Protein AF-A0A9D1TYM9-F1 (afdb_monomer_lite)

Organism: NCBI:txid2838745

Sequence (145 aa):
KIEYLEQGLKKFVDTYEERGITSVAFPMLGTHNGGLDKDIVRTLMVSYLSQCNIPVEIYDYDPMASDDMFETFREKWLSIPYDELKKVTHIRQKRQIETINNALRNDNLKSMISLISYPGIGIKTMECCFKIVMRYQKQTALFVT

InterPro domains:
  IPR002589 Macro domain [PF01661] (2-44)
  IPR043472 Macro domain-like [G3DSA:3.40.220.10] (1-61)
  IPR043472 Macro domain-like [SSF52949] (2-61)

Structure (mmCIF, N/CA/C/O backbone):
data_AF-A0A9D1TYM9-F1
#
_entry.id   AF-A0A9D1TYM9-F1
#
loop_
_atom_site.group_PDB
_atom_site.id
_atom_site.type_symbol
_atom_site.label_atom_id
_atom_site.label_alt_id
_atom_site.label_comp_id
_atom_site.label_asym_id
_atom_site.label_entity_id
_atom_site.label_seq_id
_atom_site.pdbx_PDB_ins_code
_atom_site.Cartn_x
_atom_site.Cartn_y
_atom_site.Cartn_z
_atom_site.occupancy
_atom_site.B_iso_or_equiv
_atom_site.auth_seq_id
_atom_site.auth_comp_id
_atom_site.auth_asym_id
_atom_site.auth_atom_id
_atom_site.pdbx_PDB_model_num
ATOM 1 N N . LYS A 1 1 ? 7.382 6.452 16.340 1.00 83.88 1 LYS A N 1
ATOM 2 C CA . LYS A 1 1 ? 7.590 6.028 17.742 1.00 83.88 1 LYS A CA 1
ATOM 3 C C . LYS A 1 1 ? 6.311 5.369 18.244 1.00 83.88 1 LYS A C 1
ATOM 5 O O . LYS A 1 1 ? 5.255 5.714 17.715 1.00 83.88 1 LYS A O 1
ATOM 10 N N . ILE A 1 2 ? 6.405 4.430 19.185 1.00 88.50 2 ILE A N 1
ATOM 11 C CA . ILE A 1 2 ? 5.257 3.637 19.654 1.00 88.50 2 ILE A CA 1
ATOM 12 C C . ILE A 1 2 ? 4.181 4.515 20.318 1.00 88.50 2 ILE A C 1
ATOM 14 O O . ILE A 1 2 ? 2.994 4.284 20.131 1.00 88.50 2 ILE A O 1
ATOM 18 N N . GLU A 1 3 ? 4.582 5.614 20.957 1.00 91.38 3 GLU A N 1
ATOM 19 C CA . GLU A 1 3 ? 3.687 6.538 21.659 1.00 91.38 3 GLU A CA 1
ATOM 20 C C . GLU A 1 3 ? 2.725 7.258 20.701 1.00 91.38 3 GLU A C 1
ATOM 22 O O . GLU A 1 3 ? 1.608 7.602 21.077 1.00 91.38 3 GLU A O 1
ATOM 27 N N . TYR A 1 4 ? 3.131 7.486 19.446 1.00 91.62 4 TYR A N 1
ATOM 28 C CA . TYR A 1 4 ? 2.240 8.071 18.437 1.00 91.62 4 TYR A CA 1
ATOM 29 C C . TYR A 1 4 ? 1.187 7.078 17.955 1.00 91.62 4 TYR A C 1
ATOM 31 O O . TYR A 1 4 ? 0.063 7.481 17.660 1.00 91.62 4 TYR A O 1
ATOM 39 N N . LEU A 1 5 ? 1.543 5.793 17.888 1.00 92.19 5 LEU A N 1
ATOM 40 C CA . LEU A 1 5 ? 0.582 4.740 17.584 1.00 92.19 5 LEU A CA 1
ATOM 41 C C . LEU A 1 5 ? -0.458 4.653 18.704 1.00 92.19 5 LEU A C 1
ATOM 43 O O . LEU A 1 5 ? -1.652 4.704 18.426 1.00 92.19 5 LEU A O 1
ATOM 47 N N . GLU A 1 6 ? -0.006 4.608 19.956 1.00 95.06 6 GLU A N 1
ATOM 48 C CA . GLU A 1 6 ? -0.878 4.562 21.133 1.00 95.06 6 GLU A CA 1
ATOM 49 C C . GLU A 1 6 ? -1.836 5.761 21.192 1.00 95.06 6 GLU A C 1
ATOM 51 O O . GLU A 1 6 ? -3.045 5.586 21.332 1.00 95.06 6 GLU A O 1
ATOM 56 N N . GLN A 1 7 ? -1.330 6.983 20.995 1.00 96.00 7 GLN A N 1
ATOM 57 C CA . GLN A 1 7 ? -2.165 8.190 20.966 1.00 96.00 7 GLN A CA 1
ATOM 58 C C . GLN A 1 7 ? -3.198 8.166 19.832 1.00 96.00 7 GLN A C 1
ATOM 60 O O . GLN A 1 7 ? -4.341 8.579 20.032 1.00 96.00 7 GLN A O 1
ATOM 65 N N . GLY A 1 8 ? -2.817 7.675 18.648 1.00 95.56 8 GLY A N 1
ATOM 66 C CA . GLY A 1 8 ? -3.726 7.534 17.511 1.00 95.56 8 GLY A CA 1
ATOM 67 C C . GLY A 1 8 ? -4.838 6.518 17.775 1.00 95.56 8 GLY A C 1
ATOM 68 O O . GLY A 1 8 ? -6.009 6.822 17.548 1.00 95.56 8 GLY A O 1
ATOM 69 N N . LEU A 1 9 ? -4.482 5.347 18.312 1.00 97.06 9 LEU A N 1
ATOM 70 C CA . LEU A 1 9 ? -5.431 4.299 18.699 1.00 97.06 9 LEU A CA 1
ATOM 71 C C . LEU A 1 9 ? -6.383 4.790 19.787 1.00 97.06 9 LEU A C 1
ATOM 73 O O . LEU A 1 9 ? -7.597 4.663 19.640 1.00 97.06 9 LEU A O 1
ATOM 77 N N . LYS A 1 10 ? -5.852 5.435 20.832 1.00 97.88 10 LYS A N 1
ATOM 78 C CA . LYS A 1 10 ? -6.671 6.042 21.879 1.00 97.88 10 LYS A CA 1
ATOM 79 C C . LYS A 1 10 ? -7.657 7.052 21.298 1.00 97.88 10 LYS A C 1
ATOM 81 O O . LYS A 1 10 ? -8.844 6.988 21.594 1.00 97.88 10 LYS A O 1
ATOM 86 N N . LYS A 1 11 ? -7.193 7.959 20.433 1.00 97.94 11 LYS A N 1
ATOM 87 C CA . LYS A 1 11 ? -8.070 8.967 19.828 1.00 97.94 11 LYS A CA 1
ATOM 88 C C . LYS A 1 11 ? -9.164 8.338 18.964 1.00 97.94 11 LYS A C 1
ATOM 90 O O . LYS A 1 11 ? -10.276 8.865 18.928 1.00 97.94 11 LYS A O 1
ATOM 95 N N . PHE A 1 12 ? -8.854 7.247 18.266 1.00 97.75 12 PHE A N 1
ATOM 96 C CA . PHE A 1 12 ? -9.841 6.496 17.499 1.00 97.75 12 PHE A CA 1
ATOM 97 C C . PHE A 1 12 ? -10.919 5.905 18.414 1.00 97.75 12 PHE A C 1
ATOM 99 O O . PHE A 1 12 ? -12.092 6.215 18.216 1.00 97.75 12 PHE A O 1
ATOM 106 N N . VAL A 1 13 ? -10.529 5.152 19.450 1.00 97.81 13 VAL A N 1
ATOM 107 C CA . VAL A 1 13 ? -11.460 4.573 20.440 1.00 97.81 13 VAL A CA 1
ATOM 108 C C . VAL A 1 13 ? -12.325 5.659 21.088 1.00 97.81 13 VAL A C 1
ATOM 110 O O . VAL A 1 13 ? -13.532 5.490 21.204 1.00 97.81 13 VAL A O 1
ATOM 113 N N . ASP A 1 14 ? -11.735 6.808 21.424 1.00 98.19 14 ASP A N 1
ATOM 114 C CA . ASP A 1 14 ? -12.446 7.915 22.070 1.00 98.19 14 ASP A CA 1
ATOM 115 C C . ASP A 1 14 ? -13.453 8.636 21.147 1.00 98.19 14 ASP A C 1
ATOM 117 O O . ASP A 1 14 ? -14.273 9.398 21.646 1.00 98.19 14 ASP A O 1
ATOM 121 N N . THR A 1 15 ? -13.372 8.497 19.813 1.00 98.00 15 THR A N 1
ATOM 122 C CA . THR A 1 15 ? -14.161 9.347 18.887 1.00 98.00 15 THR A CA 1
ATOM 123 C C . THR A 1 15 ? -14.881 8.619 17.756 1.00 98.00 15 THR A C 1
ATOM 125 O O . THR A 1 15 ? -15.580 9.273 16.981 1.00 98.00 15 THR A O 1
ATOM 128 N N . TYR A 1 16 ? -14.732 7.299 17.610 1.00 98.25 16 TYR A N 1
ATOM 129 C CA . TYR A 1 16 ? -15.334 6.580 16.481 1.00 98.25 16 TYR A CA 1
ATOM 130 C C . TYR A 1 16 ? -16.872 6.657 16.491 1.00 98.25 16 TYR A C 1
ATOM 132 O O . TYR A 1 16 ? -17.469 6.849 15.431 1.00 98.25 16 TYR A O 1
ATOM 140 N N . GLU A 1 17 ? -17.499 6.598 17.674 1.00 97.56 17 GLU A N 1
ATOM 141 C CA . GLU A 1 17 ? -18.961 6.672 17.834 1.00 97.56 17 GLU A CA 1
ATOM 142 C C . GLU A 1 17 ? -19.506 8.047 17.447 1.00 97.56 17 GLU A C 1
ATOM 144 O O . GLU A 1 17 ? -20.416 8.146 16.627 1.00 97.56 17 GLU A O 1
ATOM 149 N N . GLU A 1 18 ? -18.896 9.120 17.963 1.00 97.81 18 GLU A N 1
ATOM 150 C CA . GLU A 1 18 ? -19.262 10.505 17.632 1.00 97.81 18 GLU A CA 1
ATOM 151 C C . GLU A 1 18 ? -19.121 10.795 16.131 1.00 97.81 18 GLU A C 1
ATOM 153 O O . GLU A 1 18 ? -19.830 11.631 15.570 1.00 97.81 18 GLU A O 1
ATOM 158 N N . ARG A 1 19 ? -18.199 10.089 15.466 1.00 97.00 19 ARG A N 1
ATOM 159 C CA . ARG A 1 19 ? -17.957 10.178 14.022 1.00 97.00 19 ARG A CA 1
ATOM 160 C C . ARG A 1 19 ? -18.861 9.262 13.194 1.00 97.00 19 ARG A C 1
ATOM 162 O O . ARG A 1 19 ? -18.734 9.263 11.972 1.00 97.00 19 ARG A O 1
ATOM 169 N N . GLY A 1 20 ? -19.746 8.490 13.826 1.00 97.44 20 GLY A N 1
ATOM 170 C CA . GLY A 1 20 ? -20.667 7.576 13.149 1.00 97.44 20 GLY A CA 1
ATOM 171 C C . GLY A 1 20 ? -19.975 6.408 12.442 1.00 97.44 20 GLY A C 1
ATOM 172 O O . GLY A 1 20 ? -20.506 5.888 11.463 1.00 97.44 20 GLY A O 1
ATOM 173 N N . ILE A 1 21 ? -18.780 6.008 12.890 1.00 98.00 21 ILE A N 1
ATOM 174 C CA . ILE A 1 21 ? -18.058 4.866 12.317 1.00 98.00 21 ILE A CA 1
ATOM 175 C C . ILE A 1 21 ? -18.712 3.578 12.819 1.00 98.00 21 ILE A C 1
ATOM 177 O O . ILE A 1 21 ? -18.752 3.327 14.019 1.00 98.00 21 ILE A O 1
ATOM 181 N N . THR A 1 22 ? -19.193 2.746 11.897 1.00 97.81 22 THR A N 1
ATOM 182 C CA . THR A 1 22 ? -19.902 1.492 12.209 1.00 97.81 22 THR A CA 1
ATOM 183 C C . THR A 1 22 ? -19.076 0.231 11.955 1.00 97.81 22 THR A C 1
ATOM 185 O O . THR A 1 22 ? -19.487 -0.851 12.358 1.00 97.81 22 THR A O 1
ATOM 188 N N . SER A 1 23 ? -17.920 0.355 11.299 1.00 97.44 23 SER A N 1
ATOM 189 C CA . SER A 1 23 ? -16.938 -0.713 11.067 1.00 97.44 23 SER A CA 1
ATOM 190 C C . SER A 1 23 ? -15.593 -0.108 10.665 1.00 97.44 23 SER A C 1
ATOM 192 O O . SER A 1 23 ? -15.573 0.970 10.063 1.00 97.44 23 SER A O 1
ATOM 194 N N . VAL A 1 24 ? -14.481 -0.798 10.926 1.00 96.25 24 VAL A N 1
ATOM 195 C CA . VAL A 1 24 ? -13.143 -0.317 10.545 1.00 96.25 24 VAL A CA 1
ATOM 196 C C . VAL A 1 24 ? -12.187 -1.457 10.189 1.00 96.25 24 VAL A C 1
ATOM 198 O O . VAL A 1 24 ? -12.222 -2.523 10.798 1.00 96.25 24 VAL A O 1
ATOM 201 N N . ALA A 1 25 ? -11.293 -1.206 9.233 1.00 95.19 25 ALA A N 1
ATOM 202 C CA . ALA A 1 25 ? -10.160 -2.071 8.928 1.00 95.19 25 ALA A CA 1
ATOM 203 C C . ALA A 1 25 ? -8.852 -1.274 9.052 1.00 95.19 25 ALA A C 1
ATOM 205 O O . ALA A 1 25 ? -8.714 -0.212 8.440 1.00 95.19 25 ALA A O 1
ATOM 206 N N . PHE A 1 26 ? -7.897 -1.774 9.836 1.00 93.12 26 PHE A N 1
ATOM 207 C CA . PHE A 1 26 ? -6.577 -1.172 10.021 1.00 93.12 26 PHE A CA 1
ATOM 208 C C . PHE A 1 26 ? -5.477 -2.051 9.412 1.00 93.12 26 PHE A C 1
ATOM 210 O O . PHE A 1 26 ? -5.404 -3.237 9.735 1.00 93.12 26 PHE A O 1
ATOM 217 N N . PRO A 1 27 ? -4.559 -1.493 8.603 1.00 90.56 27 PRO A N 1
ATOM 218 C CA . PRO A 1 27 ? -3.302 -2.174 8.317 1.00 90.56 27 PRO A CA 1
ATOM 219 C C . PRO A 1 27 ? -2.425 -2.213 9.574 1.00 90.56 27 PRO A C 1
ATOM 221 O O . PRO A 1 27 ? -2.543 -1.344 10.438 1.00 90.56 27 PRO A O 1
ATOM 224 N N . MET A 1 28 ? -1.467 -3.139 9.643 1.00 89.31 28 MET A N 1
ATOM 225 C CA . MET A 1 28 ? -0.371 -3.071 10.620 1.00 89.31 28 MET A CA 1
ATOM 226 C C . MET A 1 28 ? 0.339 -1.704 10.553 1.00 89.31 28 MET A C 1
ATOM 228 O O . MET A 1 28 ? 0.850 -1.301 9.506 1.00 89.31 28 MET A O 1
ATOM 232 N N . LEU A 1 29 ? 0.382 -0.980 11.677 1.00 85.00 29 LEU A N 1
ATOM 233 C CA . LEU A 1 29 ? 0.859 0.406 11.725 1.00 85.00 29 LEU A CA 1
ATOM 234 C C . LEU A 1 29 ? 2.299 0.518 12.239 1.00 85.00 29 LEU A C 1
ATOM 236 O O . LEU A 1 29 ? 2.650 0.006 13.295 1.00 85.00 29 LEU A O 1
ATOM 240 N N . GLY A 1 30 ? 3.148 1.257 11.519 1.00 77.75 30 GLY A N 1
ATOM 241 C CA . GLY A 1 30 ? 4.501 1.604 11.980 1.00 77.75 30 GLY A CA 1
ATOM 242 C C . GLY A 1 30 ? 5.532 0.466 11.961 1.00 77.75 30 GLY A C 1
ATOM 243 O O . GLY A 1 30 ? 6.676 0.694 12.350 1.00 77.75 30 GLY A O 1
ATOM 244 N N . THR A 1 31 ? 5.173 -0.717 11.459 1.00 70.12 31 THR A N 1
ATOM 245 C CA . THR A 1 31 ? 6.052 -1.902 11.388 1.00 70.12 31 THR A CA 1
ATOM 246 C C . THR A 1 31 ? 7.013 -1.896 10.199 1.00 70.12 31 THR A C 1
ATOM 248 O O . THR A 1 31 ? 8.042 -2.556 10.249 1.00 70.12 31 THR A O 1
ATOM 251 N N . HIS A 1 32 ? 6.708 -1.148 9.132 1.00 67.00 32 HIS A N 1
ATOM 252 C CA . HIS A 1 32 ? 7.547 -1.103 7.929 1.00 67.00 32 HIS A CA 1
ATOM 253 C C . HIS A 1 32 ? 8.614 0.003 8.023 1.00 67.00 32 HIS A C 1
ATOM 255 O O . HIS A 1 32 ? 9.719 -0.226 8.501 1.00 67.00 32 HIS A O 1
ATOM 261 N N . ASN A 1 33 ? 8.269 1.248 7.681 1.00 61.38 33 ASN A N 1
ATOM 262 C CA . ASN A 1 33 ? 9.218 2.373 7.718 1.00 61.38 33 ASN A CA 1
ATOM 263 C C . ASN A 1 33 ? 9.488 2.916 9.134 1.00 61.38 33 ASN A C 1
ATOM 265 O O . ASN A 1 33 ? 10.348 3.774 9.313 1.00 61.38 33 ASN A O 1
ATOM 269 N N . GLY A 1 34 ? 8.712 2.477 10.131 1.00 67.31 34 GLY A N 1
ATOM 270 C CA . GLY A 1 34 ? 8.789 2.965 11.510 1.00 67.31 34 GLY A CA 1
ATOM 271 C C . GLY A 1 34 ? 9.677 2.127 12.429 1.00 67.31 34 GLY A C 1
ATOM 272 O O . GLY A 1 34 ? 9.924 2.560 13.554 1.00 67.31 34 GLY A O 1
ATOM 273 N N . GLY A 1 35 ? 10.141 0.958 11.963 1.00 75.56 35 GLY A N 1
ATOM 274 C CA . GLY A 1 35 ? 11.025 0.060 12.711 1.00 75.56 35 GLY A CA 1
ATOM 275 C C . GLY A 1 35 ? 10.433 -0.479 14.015 1.00 75.56 35 GLY A C 1
ATOM 276 O O . GLY A 1 35 ? 11.188 -0.896 14.889 1.00 75.56 35 GLY A O 1
ATOM 277 N N . LEU A 1 36 ? 9.108 -0.419 14.186 1.00 83.62 36 LEU A N 1
ATOM 278 C CA . LEU A 1 36 ? 8.456 -0.940 15.381 1.00 83.62 36 LEU A CA 1
ATOM 279 C C . LEU A 1 36 ? 8.348 -2.460 15.306 1.00 83.62 36 LEU A C 1
ATOM 281 O O . LEU A 1 36 ? 8.042 -3.019 14.252 1.00 83.62 36 LEU A O 1
ATOM 285 N N . ASP A 1 37 ? 8.553 -3.104 16.451 1.00 88.31 37 ASP A N 1
ATOM 286 C CA . ASP A 1 37 ? 8.365 -4.540 16.586 1.00 88.31 37 ASP A CA 1
ATOM 287 C C . ASP A 1 37 ? 6.911 -4.923 16.282 1.00 88.31 37 ASP A C 1
ATOM 289 O O . ASP A 1 37 ? 5.954 -4.335 16.800 1.00 88.31 37 ASP A O 1
ATOM 293 N N . LYS A 1 38 ? 6.757 -5.905 15.397 1.00 87.44 38 LYS A N 1
ATOM 294 C CA . LYS A 1 38 ? 5.470 -6.301 14.835 1.00 87.44 38 LYS A CA 1
ATOM 295 C C . LYS A 1 38 ? 4.539 -6.907 15.883 1.00 87.44 38 LYS A C 1
ATOM 297 O O . LYS A 1 38 ? 3.338 -6.635 15.838 1.00 87.44 38 LYS 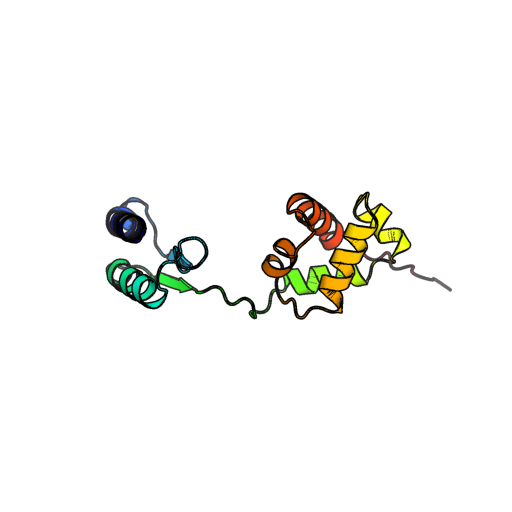A O 1
ATOM 302 N N . ASP A 1 39 ? 5.079 -7.683 16.815 1.00 89.56 39 ASP A N 1
ATOM 303 C CA . ASP A 1 39 ? 4.299 -8.355 17.851 1.00 89.56 39 ASP A CA 1
ATOM 304 C C . ASP A 1 39 ? 3.866 -7.358 18.928 1.00 89.56 39 ASP A C 1
ATOM 306 O O . ASP A 1 39 ? 2.710 -7.380 19.366 1.00 89.56 39 ASP A O 1
ATOM 310 N N . ILE A 1 40 ? 4.740 -6.407 19.277 1.00 91.56 40 ILE A N 1
ATOM 311 C CA . ILE A 1 40 ? 4.399 -5.288 20.170 1.00 91.56 40 ILE A CA 1
ATOM 312 C C . ILE A 1 40 ? 3.277 -4.439 19.561 1.00 91.56 40 ILE A C 1
ATOM 314 O O . ILE A 1 40 ? 2.272 -4.173 20.223 1.00 91.56 40 ILE A O 1
ATOM 318 N N . VAL A 1 41 ? 3.410 -4.044 18.290 1.00 92.75 41 VAL A N 1
ATOM 319 C CA . VAL A 1 41 ? 2.383 -3.264 17.581 1.00 92.75 41 VAL A CA 1
ATOM 320 C C . VAL A 1 41 ? 1.063 -4.020 17.527 1.00 92.75 41 VAL A C 1
ATOM 322 O O . VAL A 1 41 ? 0.023 -3.445 17.839 1.00 92.75 41 VAL A O 1
ATOM 325 N N . ARG A 1 42 ? 1.090 -5.304 17.151 1.00 92.69 42 ARG A N 1
ATOM 326 C CA . ARG A 1 42 ? -0.116 -6.134 17.066 1.00 92.69 42 ARG A CA 1
ATOM 327 C C . ARG A 1 42 ? -0.829 -6.194 18.412 1.00 92.69 42 ARG A C 1
ATOM 329 O O . ARG A 1 42 ? -2.034 -5.971 18.467 1.00 92.69 42 ARG A O 1
ATOM 336 N N . THR A 1 43 ? -0.083 -6.452 19.483 1.00 94.88 43 THR A N 1
ATOM 337 C CA . THR A 1 43 ? -0.622 -6.530 20.846 1.00 94.88 43 THR A CA 1
ATOM 338 C C . THR A 1 43 ? -1.284 -5.215 21.255 1.00 94.88 43 THR A C 1
ATOM 340 O O . THR A 1 43 ? -2.402 -5.224 21.767 1.00 94.88 43 THR A O 1
ATOM 343 N N . LEU A 1 44 ? -0.634 -4.083 20.970 1.00 95.69 44 LEU A N 1
ATOM 344 C CA . LEU A 1 44 ? -1.168 -2.753 21.261 1.00 95.69 44 LEU A CA 1
ATOM 345 C C . LEU A 1 44 ? -2.423 -2.433 20.434 1.00 95.69 44 LEU A C 1
ATOM 347 O O . LEU A 1 44 ? -3.402 -1.913 20.957 1.00 95.69 44 LEU A O 1
ATOM 351 N N . MET A 1 45 ? -2.426 -2.752 19.139 1.00 96.19 45 MET A N 1
ATOM 352 C CA . MET A 1 45 ? -3.601 -2.540 18.291 1.00 96.19 45 MET A CA 1
ATOM 353 C C . MET A 1 45 ? -4.793 -3.364 18.780 1.00 96.19 45 MET A C 1
ATOM 355 O O . MET A 1 45 ? -5.890 -2.826 18.895 1.00 96.19 45 MET A O 1
ATOM 359 N N . VAL A 1 46 ? -4.578 -4.641 19.113 1.00 95.75 46 VAL A N 1
ATOM 360 C CA . VAL A 1 46 ? -5.635 -5.516 19.638 1.00 95.75 46 VAL A CA 1
ATOM 361 C C . VAL A 1 46 ? -6.189 -4.978 20.957 1.00 95.75 46 VAL A C 1
ATOM 363 O O . VAL A 1 46 ? -7.406 -4.913 21.096 1.00 95.75 46 VAL A O 1
ATOM 366 N N . SER A 1 47 ? -5.338 -4.542 21.893 1.00 97.12 47 SER A N 1
ATOM 367 C CA . SER A 1 47 ? -5.790 -4.077 23.214 1.00 97.12 47 SER A CA 1
ATOM 368 C C . SER A 1 47 ? -6.654 -2.813 23.165 1.00 97.12 47 SER A C 1
ATOM 370 O O . SER A 1 47 ? -7.579 -2.665 23.966 1.00 97.12 47 SER A O 1
ATOM 372 N N . TYR A 1 48 ? -6.380 -1.897 22.233 1.00 97.75 48 TYR A N 1
ATOM 373 C CA . TYR A 1 48 ? -7.204 -0.704 22.036 1.00 97.75 48 TYR A CA 1
ATOM 374 C C . TYR A 1 48 ? -8.460 -1.005 21.224 1.00 97.75 48 TYR A C 1
ATOM 376 O O . TYR A 1 48 ? -9.561 -0.650 21.635 1.00 97.75 48 TYR A O 1
ATOM 384 N N . LEU A 1 49 ? -8.312 -1.665 20.076 1.00 96.69 49 LEU A N 1
ATOM 385 C CA . LEU A 1 49 ? -9.414 -1.837 19.133 1.00 96.69 49 LEU A CA 1
ATOM 386 C C . LEU A 1 49 ? -10.468 -2.838 19.622 1.00 96.69 49 LEU A C 1
ATOM 388 O O . LEU A 1 49 ? -11.622 -2.728 19.221 1.00 96.69 49 LEU A O 1
ATOM 392 N N . SER A 1 50 ? -10.126 -3.754 20.537 1.00 96.25 50 SER A N 1
ATOM 393 C CA . SER A 1 50 ? -11.108 -4.644 21.173 1.00 96.25 50 SER A CA 1
ATOM 394 C C . SER A 1 50 ? -12.098 -3.922 22.094 1.00 96.25 50 SER A C 1
ATOM 396 O O . SER A 1 50 ? -13.043 -4.546 22.565 1.00 96.25 50 SER A O 1
ATOM 398 N N . GLN A 1 51 ? -11.873 -2.641 22.405 1.00 96.94 51 GLN A N 1
ATOM 399 C CA . GLN A 1 51 ? -12.788 -1.821 23.208 1.00 96.94 51 GLN A CA 1
ATOM 400 C C . GLN A 1 51 ? -13.934 -1.238 22.368 1.00 96.94 51 GLN A C 1
ATOM 402 O O . GLN A 1 51 ? -14.911 -0.743 22.923 1.00 96.94 51 GLN A O 1
ATOM 407 N N . CYS A 1 52 ? -13.819 -1.274 21.038 1.00 96.75 52 CYS A N 1
ATOM 408 C CA . CYS A 1 52 ? -14.840 -0.778 20.128 1.00 96.75 52 CYS A CA 1
ATOM 409 C C . CYS A 1 52 ? -16.010 -1.769 20.014 1.00 96.75 52 CYS A C 1
ATOM 411 O O . CYS A 1 52 ? -15.806 -2.963 19.814 1.00 96.75 52 CYS A O 1
ATOM 413 N N . ASN A 1 53 ? -17.243 -1.261 20.022 1.00 96.56 53 ASN A N 1
ATOM 414 C CA . ASN A 1 53 ? -18.463 -2.058 19.832 1.00 96.56 53 ASN A CA 1
ATOM 415 C C . ASN A 1 53 ? -18.849 -2.206 18.347 1.00 96.56 53 ASN A C 1
ATOM 417 O O . ASN A 1 53 ? -20.028 -2.270 17.998 1.00 96.56 53 ASN A O 1
ATOM 421 N N . ILE A 1 54 ? -17.854 -2.227 17.461 1.00 97.75 54 ILE A N 1
ATOM 422 C CA . ILE A 1 54 ? -18.020 -2.337 16.008 1.00 97.75 54 ILE A CA 1
ATOM 423 C C . ILE A 1 54 ? -17.130 -3.453 15.461 1.00 97.75 54 ILE A C 1
ATOM 425 O O . ILE A 1 54 ? -16.133 -3.800 16.093 1.00 97.75 54 ILE A O 1
ATOM 429 N N . PRO A 1 55 ? -17.434 -4.010 14.278 1.00 97.62 55 PRO A N 1
ATOM 430 C CA . PRO A 1 55 ? -16.510 -4.897 13.589 1.00 97.62 55 PRO A CA 1
ATOM 431 C C . PRO A 1 55 ? -15.174 -4.193 13.321 1.00 97.62 55 PRO A C 1
ATOM 433 O O . PRO A 1 55 ? -15.140 -3.131 12.688 1.00 97.62 55 PRO A O 1
ATOM 436 N N . VAL A 1 56 ? -14.085 -4.802 13.795 1.00 96.81 56 VAL A N 1
ATOM 437 C CA . VAL A 1 56 ? -12.714 -4.338 13.567 1.00 96.81 56 VAL A CA 1
ATOM 438 C C . VAL A 1 56 ? -11.895 -5.444 12.914 1.00 96.81 56 VAL A C 1
ATOM 440 O O . VAL A 1 56 ? -11.807 -6.551 13.442 1.00 96.81 56 VAL A O 1
ATOM 443 N N . GLU A 1 57 ? -11.260 -5.129 11.790 1.00 95.56 57 GLU A N 1
ATOM 444 C CA . GLU A 1 57 ? -10.314 -6.011 11.111 1.00 95.56 57 GLU A CA 1
ATOM 445 C C . GLU A 1 57 ? -8.903 -5.416 11.165 1.00 95.56 57 GLU A C 1
ATOM 447 O O . GLU A 1 57 ? -8.709 -4.229 10.907 1.00 95.56 57 GLU A O 1
ATOM 452 N N . ILE A 1 58 ? -7.903 -6.233 11.502 1.00 93.06 58 ILE A N 1
ATOM 453 C CA . ILE A 1 58 ? -6.491 -5.851 11.400 1.00 93.06 58 ILE A CA 1
ATOM 454 C C . ILE A 1 58 ? -5.861 -6.729 10.328 1.00 93.06 58 ILE A C 1
ATOM 456 O O . ILE A 1 58 ? -5.746 -7.940 10.517 1.00 93.06 58 ILE A O 1
ATOM 460 N N . TYR A 1 59 ? -5.433 -6.122 9.225 1.00 89.25 59 TYR A N 1
ATOM 461 C CA . TYR A 1 59 ? -4.786 -6.836 8.132 1.00 89.25 59 TYR A CA 1
ATOM 462 C C . TYR A 1 59 ? -3.291 -6.533 8.073 1.00 89.25 59 TYR A C 1
ATOM 464 O O . TYR A 1 59 ? -2.800 -5.478 8.485 1.00 89.25 59 TYR A O 1
ATOM 472 N N . ASP A 1 60 ? -2.551 -7.497 7.549 1.00 83.12 60 ASP A N 1
ATOM 473 C CA . ASP A 1 60 ? -1.108 -7.436 7.399 1.00 83.12 60 ASP A CA 1
ATOM 474 C C . ASP A 1 60 ? -0.756 -7.466 5.917 1.00 83.12 60 ASP A C 1
ATOM 476 O O . ASP A 1 60 ? -1.424 -8.135 5.129 1.00 83.12 60 ASP A O 1
ATOM 480 N N . TYR A 1 61 ? 0.277 -6.723 5.532 1.00 78.12 61 TYR A N 1
ATOM 481 C CA . TYR A 1 61 ? 0.716 -6.732 4.145 1.00 78.12 61 TYR A CA 1
ATOM 482 C C . TYR A 1 61 ? 1.433 -8.049 3.858 1.00 78.12 61 TYR A C 1
ATOM 484 O O . TYR A 1 61 ? 2.522 -8.297 4.380 1.00 78.12 61 TYR A O 1
ATOM 492 N N . ASP A 1 62 ? 0.833 -8.869 3.001 1.00 76.44 62 ASP A N 1
ATOM 493 C CA . ASP A 1 62 ? 1.490 -10.031 2.425 1.00 76.44 62 ASP A CA 1
ATOM 494 C C . ASP A 1 62 ? 2.032 -9.670 1.029 1.00 76.44 62 ASP A C 1
ATOM 496 O O . ASP A 1 62 ? 1.249 -9.502 0.091 1.00 76.44 62 ASP A O 1
ATOM 500 N N . PRO A 1 63 ? 3.363 -9.555 0.850 1.00 70.94 63 PRO A N 1
ATOM 501 C CA . PRO A 1 63 ? 3.953 -9.289 -0.460 1.00 70.94 63 PRO A CA 1
ATOM 502 C C . PRO A 1 63 ? 3.708 -10.411 -1.475 1.00 70.94 63 PRO A C 1
ATOM 504 O O . PRO A 1 63 ? 3.944 -10.198 -2.664 1.00 70.94 63 PRO A O 1
ATOM 507 N N . MET A 1 64 ? 3.296 -11.597 -1.020 1.00 73.25 64 MET A N 1
ATOM 508 C CA . MET A 1 64 ? 3.034 -12.764 -1.856 1.00 73.25 64 MET A CA 1
ATOM 509 C C . MET A 1 64 ? 1.551 -12.976 -2.167 1.00 73.25 64 MET A C 1
ATOM 511 O O . MET A 1 64 ? 1.244 -13.898 -2.931 1.00 73.25 64 MET A O 1
ATOM 515 N N . ALA A 1 65 ? 0.659 -12.156 -1.604 1.00 79.50 65 ALA A N 1
ATOM 516 C CA . ALA A 1 65 ? -0.762 -12.207 -1.915 1.00 79.50 65 ALA A CA 1
ATOM 517 C C . ALA A 1 65 ? -1.002 -11.945 -3.408 1.00 79.50 65 ALA A C 1
ATOM 519 O O . ALA A 1 65 ? -0.276 -11.180 -4.045 1.00 79.50 65 ALA A O 1
ATOM 520 N N . SER A 1 66 ? -2.026 -12.597 -3.961 1.00 80.06 66 SER A N 1
ATOM 521 C CA . SER A 1 66 ? -2.443 -12.379 -5.345 1.00 80.06 66 SER A CA 1
ATOM 522 C C . SER A 1 66 ? -2.915 -10.941 -5.542 1.00 80.06 66 SER A C 1
ATOM 524 O O . SER A 1 66 ? -3.748 -10.448 -4.780 1.00 80.06 66 SER A O 1
ATOM 526 N N . ASP A 1 67 ? -2.419 -10.294 -6.590 1.00 87.44 67 ASP A N 1
ATOM 527 C CA . ASP A 1 67 ? -2.816 -8.952 -6.998 1.00 87.44 67 ASP A CA 1
ATOM 528 C C . ASP A 1 67 ? -3.330 -9.010 -8.442 1.00 87.44 67 ASP A C 1
ATOM 530 O O . ASP A 1 67 ? -2.562 -9.011 -9.406 1.00 87.44 67 ASP A O 1
ATOM 534 N N . ASP A 1 68 ? -4.652 -9.059 -8.602 1.00 90.12 68 ASP A N 1
ATOM 535 C CA . ASP A 1 68 ? -5.291 -9.144 -9.921 1.00 90.12 68 ASP A CA 1
ATOM 536 C C . ASP A 1 68 ? -4.937 -7.945 -10.817 1.00 90.12 68 ASP A C 1
ATOM 538 O O . ASP A 1 68 ? -4.896 -8.063 -12.048 1.00 90.12 68 ASP A O 1
ATOM 542 N N . MET A 1 69 ? -4.655 -6.776 -10.220 1.00 91.69 69 MET A N 1
ATOM 543 C CA . MET A 1 69 ? -4.199 -5.613 -10.981 1.00 91.69 69 MET A CA 1
ATOM 544 C C . MET A 1 69 ? -2.794 -5.835 -11.528 1.00 91.69 69 MET A C 1
ATOM 546 O O . MET A 1 69 ? -2.530 -5.449 -12.669 1.00 91.69 69 MET A O 1
ATOM 550 N N . PHE A 1 70 ? -1.911 -6.456 -10.746 1.00 92.75 70 PHE A N 1
ATOM 551 C CA . PHE A 1 70 ? -0.576 -6.831 -11.200 1.00 92.75 70 PHE A CA 1
ATOM 552 C C . PHE A 1 70 ? -0.636 -7.838 -12.345 1.00 92.75 70 PHE A C 1
ATOM 554 O O . PHE A 1 70 ? -0.013 -7.594 -13.379 1.00 92.75 70 PHE A O 1
ATOM 561 N N . GLU A 1 71 ? -1.420 -8.910 -12.211 1.00 92.38 71 GLU A N 1
ATOM 562 C CA . GLU A 1 71 ? -1.545 -9.916 -13.272 1.00 92.38 71 GLU A CA 1
ATOM 563 C C . GLU A 1 71 ? -2.119 -9.303 -14.554 1.00 92.38 71 GLU A C 1
ATOM 565 O O . GLU A 1 71 ? -1.527 -9.431 -15.626 1.00 92.38 71 GLU A O 1
ATOM 570 N N . THR A 1 72 ? -3.187 -8.506 -14.443 1.00 94.06 72 THR A N 1
ATOM 571 C CA . THR A 1 72 ? -3.770 -7.799 -15.597 1.00 94.06 72 THR A CA 1
ATOM 572 C C . THR A 1 72 ? -2.760 -6.856 -16.255 1.00 94.06 72 THR A C 1
ATOM 574 O O . THR A 1 72 ? -2.643 -6.805 -17.483 1.00 94.06 72 THR A O 1
ATOM 577 N N . PHE A 1 73 ? -2.023 -6.080 -15.455 1.00 94.88 73 PHE A N 1
ATOM 578 C CA . PHE A 1 73 ? -1.002 -5.172 -15.967 1.00 94.88 73 PHE A CA 1
ATOM 579 C C . PHE A 1 73 ? 0.104 -5.944 -16.688 1.00 94.88 73 PHE A C 1
ATOM 581 O O . PHE A 1 73 ? 0.488 -5.566 -17.796 1.00 94.88 73 PHE A O 1
ATOM 588 N N . ARG A 1 74 ? 0.590 -7.031 -16.083 1.00 94.19 74 ARG A N 1
ATOM 589 C CA . ARG A 1 74 ? 1.636 -7.901 -16.621 1.00 94.19 74 ARG A CA 1
ATOM 590 C C . ARG A 1 74 ? 1.218 -8.510 -17.952 1.00 94.19 74 ARG A C 1
ATOM 592 O O . ARG A 1 74 ? 1.954 -8.385 -18.928 1.00 94.19 74 ARG A O 1
ATOM 599 N N . GLU A 1 75 ? 0.038 -9.114 -18.019 1.00 94.00 75 GLU A N 1
ATOM 600 C CA . GLU A 1 75 ? -0.497 -9.703 -19.247 1.00 94.00 75 GLU A CA 1
ATOM 601 C C . GLU A 1 75 ? -0.604 -8.668 -20.367 1.00 94.00 75 GLU A C 1
ATOM 603 O O . GLU A 1 75 ? -0.095 -8.879 -21.472 1.00 94.00 75 GLU A O 1
ATOM 608 N N . LYS A 1 76 ? -1.203 -7.506 -20.077 1.00 94.06 76 LYS A N 1
ATOM 609 C CA . LYS A 1 76 ? -1.350 -6.434 -21.065 1.00 94.06 76 LYS A CA 1
ATOM 610 C C . LYS A 1 76 ? -0.004 -5.892 -21.513 1.00 94.06 76 LYS A C 1
ATOM 612 O O . LYS A 1 76 ? 0.212 -5.769 -22.716 1.00 94.06 76 LYS A O 1
ATOM 617 N N . TRP A 1 77 ? 0.910 -5.623 -20.586 1.00 94.38 77 TRP A N 1
ATOM 618 C CA . TRP A 1 77 ? 2.259 -5.160 -20.900 1.00 94.38 77 TRP A CA 1
ATOM 619 C C . TRP A 1 77 ? 2.980 -6.131 -21.838 1.00 94.38 77 TRP A C 1
ATOM 621 O O . TRP A 1 77 ? 3.507 -5.719 -22.869 1.00 94.38 77 TRP A O 1
ATOM 631 N N . LEU A 1 78 ? 2.964 -7.426 -21.511 1.00 92.81 78 LEU A N 1
ATOM 632 C CA . LEU A 1 78 ? 3.635 -8.468 -22.291 1.00 92.81 78 LEU A CA 1
ATOM 633 C C . LEU A 1 78 ? 2.951 -8.750 -23.636 1.00 92.81 78 LEU A C 1
ATOM 635 O O . LEU A 1 78 ? 3.580 -9.335 -24.518 1.00 92.81 78 LEU A O 1
ATOM 639 N N . SER A 1 79 ? 1.695 -8.327 -23.806 1.00 92.50 79 SER A N 1
ATOM 640 C CA . SER A 1 79 ? 0.958 -8.432 -25.068 1.00 92.50 79 SER A CA 1
ATOM 641 C C . SER A 1 79 ? 1.296 -7.334 -26.084 1.00 92.50 79 SER A C 1
ATOM 643 O O . SER A 1 79 ? 1.024 -7.518 -27.272 1.00 92.50 79 SER A O 1
ATOM 645 N N . ILE A 1 80 ? 1.873 -6.210 -25.637 1.00 90.69 80 ILE A N 1
ATOM 646 C CA . ILE A 1 80 ? 2.240 -5.082 -26.501 1.00 90.69 80 ILE A CA 1
ATOM 647 C C . ILE A 1 80 ? 3.589 -5.395 -27.176 1.00 90.69 80 ILE A C 1
ATOM 649 O O . ILE A 1 80 ? 4.569 -5.665 -26.471 1.00 90.69 80 ILE A O 1
ATOM 653 N N . PRO A 1 81 ? 3.689 -5.341 -28.519 1.00 89.25 81 PRO A N 1
ATOM 654 C CA . PRO A 1 81 ? 4.960 -5.501 -29.218 1.00 89.25 81 PRO A CA 1
ATOM 655 C C . PRO A 1 81 ? 6.019 -4.510 -28.721 1.00 89.25 81 PRO A C 1
ATOM 657 O O . PRO A 1 81 ? 5.732 -3.348 -28.422 1.00 89.25 81 PRO A O 1
ATOM 660 N N . TYR A 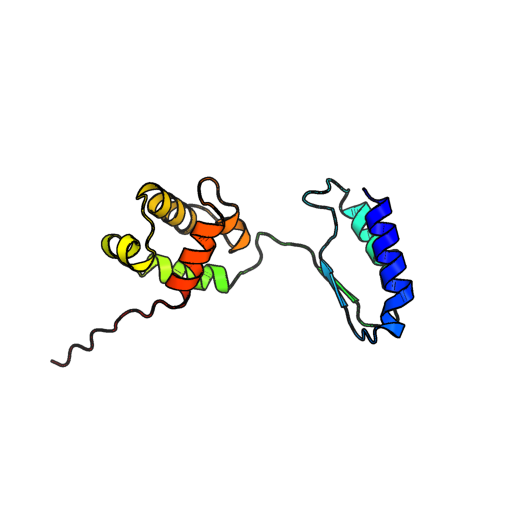1 82 ? 7.270 -4.959 -28.629 1.00 85.25 82 TYR A N 1
ATOM 661 C CA . TYR A 1 82 ? 8.341 -4.172 -28.009 1.00 85.25 82 TYR A CA 1
ATOM 662 C C . TYR A 1 82 ? 8.569 -2.810 -28.691 1.00 85.25 82 TYR A C 1
ATOM 664 O O . TYR A 1 82 ? 8.823 -1.802 -28.029 1.00 85.25 82 TYR A O 1
ATOM 672 N N . ASP A 1 83 ? 8.453 -2.765 -30.014 1.00 85.25 83 ASP A N 1
ATOM 673 C CA . ASP A 1 83 ? 8.570 -1.565 -30.843 1.00 85.25 83 ASP A CA 1
ATOM 674 C C . ASP A 1 83 ? 7.376 -0.600 -30.693 1.00 85.25 83 ASP A C 1
ATOM 676 O O . ASP A 1 83 ? 7.504 0.602 -30.958 1.00 85.25 83 ASP A O 1
ATOM 680 N N . GLU A 1 84 ? 6.241 -1.088 -30.188 1.00 86.62 84 GLU A N 1
ATOM 681 C CA . GLU A 1 84 ? 5.062 -0.284 -29.863 1.00 86.62 84 GLU A CA 1
ATOM 682 C C . GLU A 1 84 ? 5.064 0.230 -28.422 1.00 86.62 84 GLU A C 1
ATOM 684 O O . GLU A 1 84 ? 4.531 1.314 -28.175 1.00 86.62 84 GLU A O 1
ATOM 689 N N . LEU A 1 85 ? 5.718 -0.465 -27.480 1.00 86.81 85 LEU A N 1
ATOM 690 C CA . LEU A 1 85 ? 5.763 -0.073 -26.062 1.00 86.81 85 LEU A CA 1
ATOM 691 C C . LEU A 1 85 ? 6.190 1.384 -25.879 1.00 86.81 85 LEU A C 1
ATOM 693 O O . LEU A 1 85 ? 5.588 2.114 -25.094 1.00 86.81 85 LEU A O 1
ATOM 697 N N . LYS A 1 86 ? 7.192 1.844 -26.636 1.00 86.62 86 LYS A N 1
ATOM 698 C CA . LYS A 1 86 ? 7.659 3.237 -26.573 1.00 86.62 86 LYS A CA 1
ATOM 699 C C . LYS A 1 86 ? 6.582 4.235 -27.015 1.00 86.62 86 LYS A C 1
ATOM 701 O O . LYS A 1 86 ? 6.452 5.301 -26.416 1.00 86.62 86 LYS A O 1
ATOM 706 N N . LYS A 1 87 ? 5.826 3.893 -28.063 1.00 85.19 87 LYS A N 1
ATOM 707 C CA . LYS A 1 87 ? 4.759 4.737 -28.623 1.00 85.19 87 LYS A CA 1
ATOM 708 C C . LYS A 1 87 ? 3.575 4.805 -27.666 1.00 85.19 87 LYS A C 1
ATOM 710 O O . LYS A 1 87 ? 3.085 5.892 -27.393 1.00 85.19 87 LYS A O 1
ATOM 715 N N . VAL A 1 88 ? 3.180 3.648 -27.139 1.00 83.31 88 VAL A N 1
ATOM 716 C CA . VAL A 1 88 ? 2.037 3.489 -26.241 1.00 83.31 88 VAL A CA 1
ATOM 717 C C . VAL A 1 88 ? 2.314 4.162 -24.898 1.00 83.31 88 VAL A C 1
ATOM 719 O O . VAL A 1 88 ? 1.530 4.995 -24.469 1.00 83.31 88 VAL A O 1
ATOM 722 N N . THR A 1 89 ? 3.444 3.862 -24.251 1.00 84.12 89 THR A N 1
ATOM 723 C CA . THR A 1 89 ? 3.746 4.322 -22.876 1.00 84.12 89 THR A CA 1
ATOM 724 C C . THR A 1 89 ? 4.326 5.734 -22.786 1.00 84.12 89 THR A C 1
ATOM 726 O O . THR A 1 89 ? 4.430 6.284 -21.690 1.00 84.12 89 THR A O 1
ATOM 729 N N . HIS A 1 90 ? 4.758 6.310 -23.912 1.00 82.94 90 HIS A N 1
ATOM 730 C CA . HIS A 1 90 ? 5.522 7.562 -23.979 1.00 82.94 90 HIS A CA 1
ATOM 731 C C . HIS A 1 90 ? 6.830 7.568 -23.160 1.00 82.94 90 HIS A C 1
ATOM 733 O O . HIS A 1 90 ? 7.404 8.631 -22.897 1.00 82.94 90 HIS A O 1
ATOM 739 N N . ILE A 1 91 ? 7.344 6.394 -22.776 1.00 85.12 91 ILE A N 1
ATOM 740 C CA . ILE A 1 91 ? 8.636 6.281 -22.102 1.00 85.12 91 ILE A CA 1
ATOM 741 C C . ILE A 1 91 ? 9.751 6.722 -23.057 1.00 85.12 91 ILE A C 1
ATOM 743 O O . ILE A 1 91 ? 9.889 6.229 -24.176 1.00 85.12 91 ILE A O 1
ATOM 747 N N . ARG A 1 92 ? 10.596 7.652 -22.602 1.00 79.94 92 ARG A N 1
ATOM 748 C CA . ARG A 1 92 ? 11.682 8.205 -23.425 1.00 79.94 92 ARG A CA 1
ATOM 749 C C . ARG A 1 92 ? 12.909 7.298 -23.456 1.00 79.94 92 ARG A C 1
ATOM 751 O O . ARG A 1 92 ? 13.535 7.158 -24.508 1.00 79.94 92 ARG A O 1
ATOM 758 N N . GLN A 1 93 ? 13.255 6.696 -22.318 1.00 85.31 93 GLN A N 1
ATOM 759 C CA . GLN A 1 93 ? 14.491 5.936 -22.157 1.00 85.31 93 GLN A CA 1
ATOM 760 C C . GLN A 1 93 ? 14.244 4.440 -22.357 1.00 85.31 93 GLN A C 1
ATOM 762 O O . GLN A 1 93 ? 13.488 3.823 -21.610 1.00 85.31 93 GLN A O 1
ATOM 767 N N . LYS A 1 94 ? 14.948 3.835 -23.321 1.00 86.88 94 LYS A N 1
ATOM 768 C CA . LYS A 1 94 ? 14.873 2.392 -23.610 1.00 86.88 94 LYS A CA 1
ATOM 769 C C . LYS A 1 94 ? 15.131 1.532 -22.364 1.00 86.88 94 LYS A C 1
ATOM 771 O O . LYS A 1 94 ? 14.404 0.576 -22.119 1.00 86.88 94 LYS A O 1
ATOM 776 N N . ARG A 1 95 ? 16.099 1.946 -21.538 1.00 89.69 95 ARG A N 1
ATOM 777 C CA . ARG A 1 95 ? 16.457 1.275 -20.282 1.00 89.69 95 ARG A CA 1
ATOM 778 C C . ARG A 1 95 ? 15.261 1.096 -19.346 1.00 89.69 95 ARG A C 1
ATOM 780 O O . ARG A 1 95 ? 15.147 0.050 -18.736 1.00 89.69 95 ARG A O 1
ATOM 787 N N . GLN A 1 96 ? 14.352 2.069 -19.253 1.00 88.88 96 GLN A N 1
ATOM 788 C CA . GLN A 1 96 ? 13.179 1.957 -18.375 1.00 88.88 96 GLN A CA 1
ATOM 789 C C . GLN A 1 96 ? 12.213 0.860 -18.852 1.00 88.88 96 GLN A C 1
ATOM 791 O O . GLN A 1 96 ? 11.686 0.116 -18.033 1.00 88.88 96 GLN A O 1
ATOM 796 N N . ILE A 1 97 ? 12.026 0.722 -20.171 1.00 91.44 97 ILE A N 1
ATOM 797 C CA . ILE A 1 97 ? 11.216 -0.356 -20.764 1.00 91.44 97 ILE A CA 1
ATOM 798 C C . ILE A 1 97 ? 11.871 -1.716 -20.499 1.00 91.44 97 ILE A C 1
ATOM 800 O O . ILE A 1 97 ? 11.186 -2.669 -20.144 1.00 91.44 97 ILE A O 1
ATOM 804 N N . GLU A 1 98 ? 13.194 -1.809 -20.656 1.00 92.06 98 GLU A N 1
ATOM 805 C CA . GLU A 1 98 ? 13.958 -3.029 -20.367 1.00 92.06 98 GLU A CA 1
ATOM 806 C C . GLU A 1 98 ? 13.878 -3.408 -18.881 1.00 92.06 98 GLU A C 1
ATOM 808 O O . GLU A 1 98 ? 13.623 -4.569 -18.572 1.00 92.06 98 GLU A O 1
ATOM 813 N N . THR A 1 99 ? 13.996 -2.439 -17.966 1.00 92.94 99 THR A N 1
ATOM 814 C CA . THR A 1 99 ? 13.827 -2.663 -16.524 1.00 92.94 99 THR A CA 1
ATOM 815 C C . THR A 1 99 ? 12.438 -3.217 -16.200 1.00 92.94 99 THR A C 1
ATOM 817 O O . THR A 1 99 ? 12.350 -4.227 -15.510 1.00 92.94 99 THR A O 1
ATOM 820 N N . ILE A 1 100 ? 11.362 -2.619 -16.731 1.00 92.88 100 ILE A N 1
ATOM 821 C CA . ILE A 1 100 ? 9.989 -3.110 -16.504 1.00 92.88 100 ILE A CA 1
ATOM 822 C C . ILE A 1 100 ? 9.810 -4.515 -17.099 1.00 92.88 100 ILE A C 1
ATOM 824 O O . ILE A 1 100 ? 9.254 -5.394 -16.449 1.00 92.88 100 ILE A O 1
ATOM 828 N N . ASN A 1 101 ? 10.313 -4.764 -18.313 1.00 93.25 101 ASN A N 1
ATOM 829 C CA . ASN A 1 101 ? 10.237 -6.090 -18.933 1.00 93.25 101 ASN A CA 1
ATOM 830 C C . ASN A 1 101 ? 10.948 -7.165 -18.108 1.00 93.25 101 ASN A C 1
ATOM 832 O O . ASN A 1 101 ? 10.406 -8.256 -17.947 1.00 93.25 101 ASN A O 1
ATOM 836 N N . ASN A 1 102 ? 12.142 -6.869 -17.594 1.00 92.25 102 ASN A N 1
ATOM 837 C CA . ASN A 1 102 ? 12.889 -7.803 -16.758 1.00 92.25 102 ASN A CA 1
ATOM 838 C C . ASN A 1 102 ? 12.150 -8.077 -15.444 1.00 92.25 102 ASN A C 1
ATOM 840 O O . ASN A 1 102 ? 11.958 -9.244 -15.110 1.00 92.25 102 ASN A O 1
ATOM 844 N N . ALA A 1 103 ? 11.647 -7.027 -14.788 1.00 92.50 103 ALA A N 1
ATOM 845 C CA . ALA A 1 103 ? 10.860 -7.131 -13.562 1.00 92.50 103 ALA A CA 1
ATOM 846 C C . ALA A 1 103 ? 9.607 -8.012 -13.734 1.00 92.50 103 ALA A C 1
ATOM 848 O O . ALA A 1 103 ? 9.269 -8.798 -12.858 1.00 92.50 103 ALA A O 1
ATOM 849 N N . LEU A 1 104 ? 8.925 -7.925 -14.881 1.00 92.75 104 LEU A N 1
ATOM 850 C CA . LEU A 1 104 ? 7.701 -8.695 -15.149 1.00 92.75 104 LEU A CA 1
ATOM 851 C C . LEU A 1 104 ? 7.944 -10.134 -15.636 1.00 92.75 104 LEU A C 1
ATOM 853 O O . LEU A 1 104 ? 7.042 -10.974 -15.545 1.00 92.75 104 LEU A O 1
ATOM 857 N N . ARG A 1 105 ? 9.108 -10.418 -16.233 1.00 89.94 105 ARG A N 1
ATOM 858 C CA . ARG A 1 105 ? 9.416 -11.726 -16.842 1.00 89.94 105 ARG A CA 1
ATOM 859 C C . ARG A 1 105 ? 10.272 -12.618 -15.960 1.00 89.94 105 ARG A C 1
ATOM 861 O O . ARG A 1 105 ? 10.031 -13.820 -15.928 1.00 89.94 105 ARG A O 1
ATOM 868 N N . ASN A 1 106 ? 11.288 -12.040 -15.329 1.00 83.25 106 ASN A N 1
ATOM 869 C CA . ASN A 1 106 ? 12.385 -12.792 -14.725 1.00 83.25 106 ASN A CA 1
ATOM 870 C C . ASN A 1 106 ? 12.349 -12.752 -13.198 1.00 83.25 106 ASN A C 1
ATOM 872 O O . ASN A 1 106 ? 12.891 -13.653 -12.562 1.00 83.25 106 ASN A O 1
ATOM 876 N N . ASP A 1 107 ? 11.706 -11.740 -12.620 1.00 79.44 107 ASP A N 1
ATOM 877 C CA . ASP A 1 107 ? 11.576 -11.618 -11.177 1.00 79.44 107 ASP A CA 1
ATOM 878 C C . ASP A 1 107 ? 10.245 -12.204 -10.701 1.00 79.44 107 ASP A C 1
ATOM 880 O O . ASP A 1 107 ? 9.219 -12.123 -11.375 1.00 79.44 107 ASP A O 1
ATOM 884 N N . ASN A 1 108 ? 10.254 -12.792 -9.504 1.00 83.31 108 ASN A N 1
ATOM 885 C CA . ASN A 1 108 ? 9.070 -13.375 -8.869 1.00 83.31 108 ASN A CA 1
ATOM 886 C C . ASN A 1 108 ? 8.208 -12.288 -8.195 1.00 83.31 108 ASN A C 1
ATOM 888 O O . ASN A 1 108 ? 7.877 -12.385 -7.012 1.00 83.31 108 ASN A O 1
ATOM 892 N N . LEU A 1 109 ? 7.927 -11.206 -8.929 1.00 87.19 109 LEU A N 1
ATOM 893 C CA . LEU A 1 109 ? 7.031 -10.143 -8.483 1.00 87.19 109 LEU A CA 1
ATOM 894 C C . LEU A 1 109 ? 5.588 -10.642 -8.526 1.00 87.19 109 LEU A C 1
ATOM 896 O O . LEU A 1 109 ? 5.203 -11.347 -9.457 1.00 87.19 109 LEU A O 1
ATOM 900 N N . LYS A 1 110 ? 4.801 -10.257 -7.520 1.00 86.12 110 LYS A N 1
ATOM 901 C CA . LYS A 1 110 ? 3.401 -10.684 -7.373 1.00 86.12 110 LYS A CA 1
ATOM 902 C C . LYS A 1 110 ? 2.419 -9.542 -7.149 1.00 86.12 110 LYS A C 1
ATOM 904 O O . LYS A 1 110 ? 1.226 -9.787 -7.055 1.00 86.12 110 LYS A O 1
ATOM 909 N N . SER A 1 111 ? 2.909 -8.307 -7.035 1.00 89.75 111 SER A N 1
ATOM 910 C CA . SER A 1 111 ? 2.065 -7.154 -6.722 1.00 89.75 111 SER A CA 1
ATOM 911 C C . SER A 1 111 ? 2.529 -5.871 -7.390 1.00 89.75 111 SER A C 1
ATOM 913 O O . SER A 1 111 ? 3.724 -5.653 -7.630 1.00 89.75 111 SER A O 1
ATOM 915 N N . MET A 1 112 ? 1.587 -4.959 -7.616 1.00 90.00 112 MET A N 1
ATOM 916 C CA . MET A 1 112 ? 1.862 -3.619 -8.122 1.00 90.00 112 MET A CA 1
ATOM 917 C C . MET A 1 112 ? 2.786 -2.849 -7.181 1.00 90.00 112 MET A C 1
ATOM 919 O O . MET A 1 112 ? 3.635 -2.095 -7.647 1.00 90.00 112 MET A O 1
ATOM 923 N N . ILE A 1 113 ? 2.676 -3.075 -5.869 1.00 87.19 113 ILE A N 1
ATOM 924 C CA . ILE A 1 113 ? 3.563 -2.470 -4.867 1.00 87.19 113 ILE A CA 1
ATOM 925 C C . ILE A 1 113 ? 5.012 -2.900 -5.119 1.00 87.19 113 ILE A C 1
ATOM 927 O O . ILE A 1 113 ? 5.892 -2.046 -5.220 1.00 87.19 113 ILE A O 1
ATOM 931 N N . SER A 1 114 ? 5.257 -4.202 -5.302 1.00 87.56 114 SER A N 1
ATOM 932 C CA . SER A 1 114 ? 6.604 -4.720 -5.572 1.00 87.56 114 SER A CA 1
ATOM 933 C C . SER A 1 114 ? 7.196 -4.178 -6.881 1.00 87.56 114 SER A C 1
ATOM 935 O O . SER A 1 114 ? 8.380 -3.848 -6.933 1.00 87.56 114 SER A O 1
ATOM 937 N N . LEU A 1 115 ? 6.360 -3.988 -7.908 1.00 89.81 115 LEU A N 1
ATOM 938 C CA . LEU A 1 115 ? 6.763 -3.398 -9.183 1.00 89.81 115 LEU A CA 1
ATOM 939 C C . LEU A 1 115 ? 7.048 -1.889 -9.080 1.00 89.81 115 LEU A C 1
ATOM 941 O O . LEU A 1 115 ? 7.999 -1.399 -9.684 1.00 89.81 115 LEU A O 1
ATOM 945 N N . ILE A 1 116 ? 6.251 -1.139 -8.313 1.00 88.94 116 ILE A N 1
ATOM 946 C CA . ILE A 1 116 ? 6.442 0.308 -8.098 1.00 88.94 116 ILE A CA 1
ATOM 947 C C . ILE A 1 116 ? 7.713 0.588 -7.294 1.00 88.94 116 ILE A C 1
ATOM 949 O O . ILE A 1 116 ? 8.405 1.569 -7.564 1.00 88.94 116 ILE A O 1
ATOM 953 N N . SER A 1 117 ? 8.026 -0.270 -6.325 1.00 85.38 117 SER A N 1
ATOM 954 C CA . SER A 1 117 ? 9.243 -0.183 -5.515 1.00 85.38 117 SER A CA 1
ATOM 955 C C . SER A 1 117 ? 10.484 -0.748 -6.215 1.00 85.38 117 SER A C 1
ATOM 957 O O . SER A 1 117 ? 11.572 -0.714 -5.637 1.00 85.38 117 SER A O 1
ATOM 959 N N . TYR A 1 118 ? 10.351 -1.262 -7.442 1.00 88.50 118 TYR A N 1
ATOM 960 C CA . TYR A 1 118 ? 11.446 -1.910 -8.148 1.00 88.50 118 TYR A CA 1
ATOM 961 C C . TYR A 1 118 ? 12.566 -0.910 -8.513 1.00 88.50 118 TYR A C 1
ATOM 963 O O . TYR A 1 118 ? 12.292 0.149 -9.098 1.00 88.50 118 TYR A O 1
ATOM 971 N N . PRO A 1 119 ? 13.844 -1.220 -8.213 1.00 87.50 119 PRO A N 1
ATOM 972 C CA . PRO A 1 119 ? 14.950 -0.301 -8.453 1.00 87.50 119 PRO A CA 1
ATOM 973 C C . PRO A 1 119 ? 15.060 0.158 -9.912 1.00 87.50 119 PRO A C 1
ATOM 975 O O . PRO A 1 119 ? 15.047 -0.632 -10.854 1.00 87.50 119 PRO A O 1
ATOM 978 N N . GLY A 1 120 ? 15.238 1.465 -10.103 1.00 85.88 120 GLY A N 1
ATOM 979 C CA . GLY A 1 120 ? 15.423 2.057 -11.430 1.00 85.88 120 GLY A CA 1
ATOM 980 C C . GLY A 1 120 ? 14.130 2.449 -12.148 1.00 85.88 120 GLY A C 1
ATOM 981 O O . GLY A 1 120 ? 14.212 2.970 -13.263 1.00 85.88 120 GLY A O 1
ATOM 982 N N . ILE A 1 121 ? 12.961 2.280 -11.519 1.00 84.56 121 ILE A N 1
ATOM 983 C CA . ILE A 1 121 ? 11.693 2.807 -12.027 1.00 84.56 121 ILE A CA 1
ATOM 984 C C . ILE A 1 121 ? 11.135 3.842 -11.045 1.00 84.56 121 ILE A C 1
ATOM 986 O O . ILE A 1 121 ? 10.922 3.572 -9.871 1.00 84.56 121 ILE A O 1
ATOM 990 N N . GLY A 1 122 ? 10.907 5.067 -11.521 1.00 86.44 122 GLY A N 1
ATOM 991 C CA . GLY A 1 122 ? 10.302 6.115 -10.698 1.00 86.44 122 GLY A CA 1
ATOM 992 C C . GLY A 1 122 ? 8.782 5.972 -10.622 1.00 86.44 122 GLY A C 1
ATOM 993 O O . GLY A 1 122 ? 8.141 5.665 -11.630 1.00 86.44 122 GLY A O 1
ATOM 994 N N . ILE A 1 123 ? 8.187 6.312 -9.474 1.00 88.38 123 ILE A N 1
ATOM 995 C CA . ILE A 1 123 ? 6.733 6.217 -9.244 1.00 88.38 123 ILE A CA 1
ATOM 996 C C . ILE A 1 123 ? 5.902 6.916 -10.331 1.00 88.38 123 ILE A C 1
ATOM 998 O O . ILE A 1 123 ? 4.940 6.349 -10.834 1.00 88.38 123 ILE A O 1
ATOM 1002 N N . LYS A 1 124 ? 6.327 8.098 -10.802 1.00 87.00 124 LYS A N 1
ATOM 1003 C CA . LYS A 1 124 ? 5.643 8.823 -11.888 1.00 87.00 124 LYS A CA 1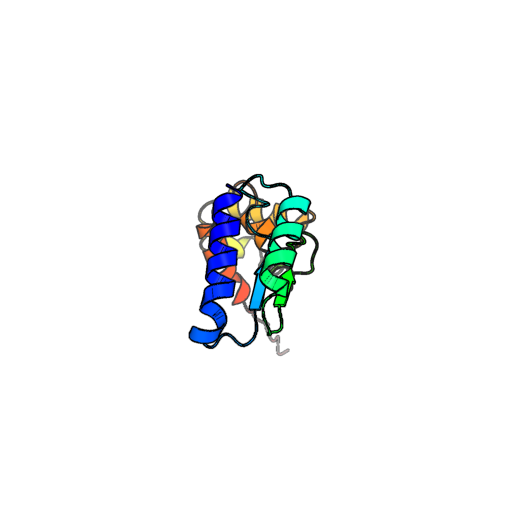
ATOM 1004 C C . LYS A 1 124 ? 5.695 8.104 -13.232 1.00 87.00 124 LYS A C 1
ATOM 1006 O O . LYS A 1 124 ? 4.757 8.206 -14.018 1.00 87.00 124 LYS A O 1
ATOM 1011 N N . THR A 1 125 ? 6.768 7.358 -13.491 1.00 88.31 125 THR A N 1
ATOM 1012 C CA . THR A 1 125 ? 6.859 6.514 -14.689 1.00 88.31 125 THR A CA 1
ATOM 1013 C C . THR A 1 125 ? 5.869 5.357 -14.584 1.00 88.31 125 THR A C 1
ATOM 1015 O O . THR A 1 125 ? 5.114 5.130 -15.528 1.00 88.31 125 THR A O 1
ATOM 1018 N N . MET A 1 126 ? 5.806 4.688 -13.427 1.00 91.12 126 MET A N 1
ATOM 1019 C CA . MET A 1 126 ? 4.848 3.603 -13.194 1.00 91.12 126 MET A CA 1
ATOM 1020 C C . MET A 1 126 ? 3.393 4.068 -13.242 1.00 91.12 126 MET A C 1
ATOM 1022 O O . MET A 1 126 ? 2.583 3.409 -13.884 1.00 91.12 126 MET A O 1
ATOM 1026 N N . GLU A 1 127 ? 3.064 5.222 -12.653 1.00 89.88 127 GLU A N 1
ATOM 1027 C CA . GLU A 1 127 ? 1.722 5.818 -12.737 1.00 89.88 127 GLU A CA 1
ATOM 1028 C C . GLU A 1 127 ? 1.279 6.013 -14.199 1.00 89.88 127 GLU A C 1
ATOM 1030 O O . GLU A 1 127 ? 0.150 5.673 -14.560 1.00 89.88 127 GLU A O 1
ATOM 1035 N N . CYS A 1 128 ? 2.159 6.554 -15.052 1.00 87.62 128 CYS A N 1
ATOM 1036 C CA . CYS A 1 128 ? 1.867 6.728 -16.477 1.00 87.62 128 CYS A CA 1
ATOM 1037 C C . CYS A 1 128 ? 1.697 5.385 -17.192 1.00 87.62 128 CYS A C 1
ATOM 1039 O O . CYS A 1 128 ? 0.712 5.201 -17.907 1.00 87.62 128 CYS A O 1
ATOM 1041 N N . CYS A 1 129 ? 2.620 4.444 -16.974 1.00 90.62 129 CYS A N 1
ATOM 1042 C CA . CYS A 1 129 ? 2.547 3.117 -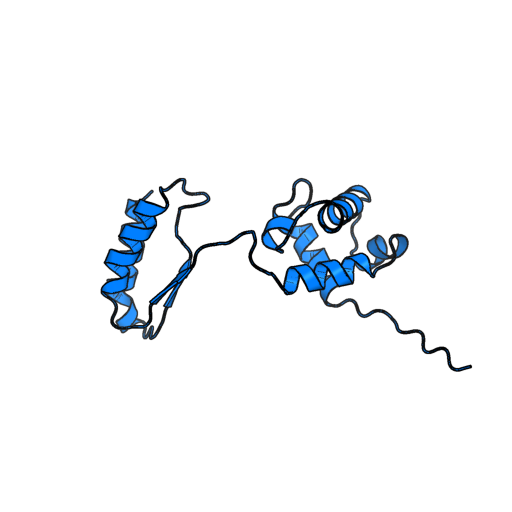17.584 1.00 90.62 129 CYS A CA 1
ATOM 1043 C C . CYS A 1 129 ? 1.245 2.417 -17.212 1.00 90.62 129 CYS A C 1
ATOM 1045 O O . CYS A 1 129 ? 0.546 1.935 -18.095 1.00 90.62 129 CYS A O 1
ATOM 1047 N N . PHE A 1 130 ? 0.882 2.426 -15.930 1.00 92.00 130 PHE A N 1
ATOM 1048 C CA . PHE A 1 130 ? -0.341 1.809 -15.437 1.00 92.00 130 PHE A CA 1
ATOM 1049 C C . PHE A 1 130 ? -1.583 2.369 -16.134 1.00 92.00 130 PHE A C 1
ATOM 1051 O O . PHE A 1 130 ? -2.363 1.611 -16.708 1.00 92.00 130 PHE A O 1
ATOM 1058 N N . LYS A 1 131 ? -1.738 3.700 -16.172 1.00 89.44 131 LYS A N 1
ATOM 1059 C CA . LYS A 1 131 ? -2.893 4.354 -16.818 1.00 89.44 131 LYS A CA 1
ATOM 1060 C C . LYS A 1 131 ? -3.055 3.958 -18.283 1.00 89.44 131 LYS A C 1
ATOM 1062 O O . LYS A 1 131 ? -4.180 3.799 -18.752 1.00 89.44 131 LYS A O 1
ATOM 1067 N N . ILE A 1 132 ? -1.944 3.843 -19.000 1.00 90.06 132 ILE A N 1
ATOM 1068 C CA . ILE A 1 132 ? -1.927 3.550 -20.432 1.00 90.06 132 ILE A CA 1
ATOM 1069 C C . ILE A 1 132 ? -2.174 2.058 -20.671 1.00 90.06 132 ILE A C 1
ATOM 1071 O O . ILE A 1 132 ? -3.082 1.688 -21.410 1.00 90.06 132 ILE A O 1
ATOM 1075 N N . VAL A 1 133 ? -1.389 1.202 -20.021 1.00 91.75 133 VAL A N 1
ATOM 1076 C CA . VAL A 1 133 ? -1.387 -0.250 -20.237 1.00 91.75 133 VAL A CA 1
ATOM 1077 C C . VAL A 1 133 ? -2.714 -0.857 -19.811 1.00 91.75 133 VAL A C 1
ATOM 1079 O O . VAL A 1 133 ? -3.280 -1.647 -20.556 1.00 91.75 133 VAL A O 1
ATOM 1082 N N . MET A 1 134 ? -3.291 -0.428 -18.686 1.00 91.69 134 MET A N 1
ATOM 1083 C CA . MET A 1 134 ? -4.585 -0.954 -18.232 1.00 91.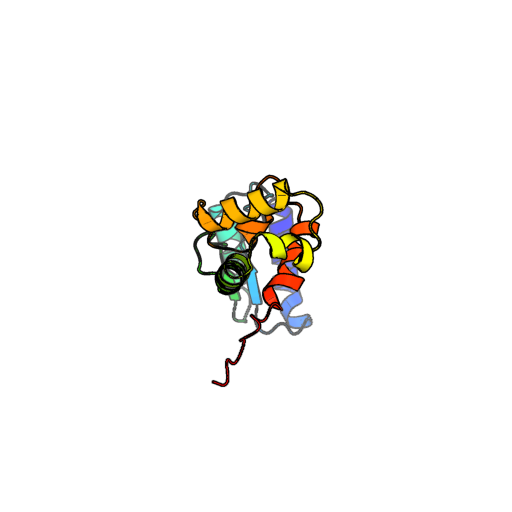69 134 MET A CA 1
ATOM 1084 C C . MET A 1 134 ? -5.728 -0.623 -19.202 1.00 91.69 134 MET A C 1
ATOM 1086 O O . MET A 1 134 ? -6.675 -1.402 -19.335 1.00 91.69 134 MET A O 1
ATOM 1090 N N . ARG A 1 135 ? -5.614 0.484 -19.946 1.00 89.38 135 ARG A N 1
ATOM 1091 C CA . ARG A 1 135 ? -6.567 0.890 -20.992 1.00 89.38 135 ARG A CA 1
ATOM 1092 C C . ARG A 1 135 ? -6.269 0.292 -22.363 1.00 89.38 135 ARG A C 1
ATOM 1094 O O . ARG A 1 135 ? -7.116 0.393 -23.245 1.00 89.38 13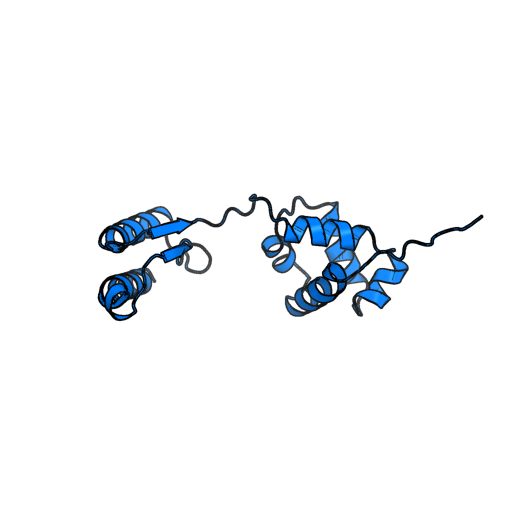5 ARG A O 1
ATOM 1101 N N . TYR A 1 136 ? -5.106 -0.330 -22.554 1.00 84.19 136 TYR A N 1
ATOM 1102 C CA . TYR A 1 136 ? -4.745 -0.938 -23.827 1.00 84.19 136 TYR A CA 1
ATOM 1103 C C . TYR A 1 136 ? -5.737 -2.052 -24.179 1.00 84.19 136 TYR A C 1
ATOM 1105 O O . TYR A 1 136 ? -6.011 -2.953 -23.374 1.00 84.19 136 TYR A O 1
ATOM 1113 N N . GLN A 1 137 ? -6.287 -1.959 -25.385 1.00 78.06 137 GLN A N 1
ATOM 1114 C CA . GLN A 1 137 ? -7.109 -2.977 -26.019 1.00 78.06 137 GLN A CA 1
ATOM 1115 C C . GLN A 1 137 ? -6.345 -3.445 -27.250 1.00 78.06 137 GLN A C 1
ATOM 1117 O O . GLN A 1 137 ? -6.014 -2.640 -28.121 1.00 78.06 137 GLN A O 1
ATOM 1122 N N . LYS A 1 138 ? -6.037 -4.741 -27.308 1.00 66.69 138 LYS A N 1
ATOM 1123 C CA . LYS A 1 138 ? -5.395 -5.330 -28.478 1.00 66.69 138 LYS A CA 1
ATOM 1124 C C . LYS A 1 138 ? -6.343 -5.161 -29.663 1.00 66.69 138 LYS A C 1
ATOM 1126 O O . LYS A 1 138 ? -7.497 -5.575 -29.587 1.00 66.69 138 LYS A O 1
ATOM 1131 N N . GLN A 1 139 ? -5.876 -4.525 -30.732 1.00 62.06 139 GLN A N 1
ATOM 1132 C CA . GLN A 1 139 ? -6.683 -4.358 -31.932 1.00 62.06 139 GLN A CA 1
ATOM 1133 C C . GLN A 1 139 ? -6.846 -5.739 -32.576 1.00 62.06 139 GLN A C 1
ATOM 1135 O O . GLN A 1 139 ? -5.898 -6.296 -33.130 1.00 62.06 139 GLN A O 1
ATOM 1140 N N . THR A 1 140 ? -8.026 -6.342 -32.441 1.00 53.19 140 THR A N 1
ATOM 1141 C CA . THR A 1 140 ? -8.342 -7.591 -33.134 1.00 53.19 140 THR A CA 1
ATOM 1142 C C . THR A 1 140 ? -8.525 -7.255 -34.607 1.00 53.19 140 THR A C 1
ATOM 1144 O O . THR A 1 140 ? -9.558 -6.717 -34.999 1.00 53.19 140 THR A O 1
ATOM 1147 N N . ALA A 1 141 ? -7.515 -7.534 -35.430 1.00 50.84 141 ALA A N 1
ATOM 1148 C CA . ALA A 1 141 ? -7.693 -7.538 -36.873 1.00 50.84 141 ALA A CA 1
ATOM 1149 C C . ALA A 1 141 ? -8.655 -8.685 -37.219 1.00 50.84 141 ALA A C 1
ATOM 1151 O O . ALA A 1 141 ? -8.270 -9.853 -37.247 1.00 50.84 141 ALA A O 1
ATOM 1152 N N . LEU A 1 142 ? -9.933 -8.355 -37.414 1.00 46.06 142 LEU A N 1
ATOM 1153 C CA . LEU A 1 142 ? -10.900 -9.246 -38.043 1.00 46.06 142 LEU A CA 1
ATOM 1154 C C . LEU A 1 142 ? -10.485 -9.390 -39.508 1.00 46.06 142 LEU A C 1
ATOM 1156 O O . LEU A 1 142 ? -10.799 -8.540 -40.338 1.00 46.06 142 LEU A O 1
ATOM 1160 N N . PHE A 1 143 ? -9.743 -10.450 -39.819 1.00 49.00 143 PHE A N 1
ATOM 1161 C CA . PHE A 1 143 ? -9.563 -10.873 -41.200 1.00 49.00 143 PHE A CA 1
ATOM 1162 C C . PHE A 1 143 ? -10.883 -11.485 -41.669 1.00 49.00 143 PHE A C 1
ATOM 1164 O O . PHE A 1 143 ? -11.192 -12.634 -41.361 1.00 49.00 143 PHE A O 1
ATOM 1171 N N . VAL A 1 144 ? -11.685 -10.693 -42.377 1.00 42.03 144 VAL A N 1
ATOM 1172 C CA . VAL A 1 144 ? -12.755 -11.224 -43.225 1.00 42.03 144 VAL A CA 1
ATOM 1173 C C . VAL A 1 144 ? -12.065 -11.707 -44.499 1.00 42.03 144 VAL A C 1
ATOM 1175 O O . VAL A 1 144 ? -11.402 -10.915 -45.168 1.00 42.03 144 VAL A O 1
ATOM 1178 N N . THR A 1 145 ? -12.120 -13.019 -44.734 1.00 57.16 145 THR A N 1
ATOM 1179 C CA . THR A 1 145 ? -11.563 -13.673 -45.932 1.00 57.16 145 THR A CA 1
ATOM 1180 C C . THR A 1 145 ? -12.496 -13.477 -47.117 1.00 57.16 145 THR A C 1
ATOM 1182 O O . THR A 1 145 ? -13.725 -13.458 -46.879 1.00 57.16 145 THR A O 1
#

Secondary structure (DSSP, 8-state):
-HHHHHHHHHHHHHHTTTTT---EEEEPPSSSTT---HHHHHHHHHHHHTTSSS-EEEE---TTS--HHHHHHHHHHHHS-HHHHHHHH----HHHHHHHHHHHHTS---SHHHHHTSTT--HHHHHHHHHHHHH----------

pLDDT: mean 87.53, std 10.88, range [42.03, 98.25]

Radius of gyration: 21.46 Å; chains: 1; bounding box: 37×24×69 Å

Foldseek 3Di:
DVVVLLVVLQVCLVCCVVVVNQEDEAEQPCVPVNVDDSVVSVVSNCVSVVSDPHHYHYDYDDQQDADPLLVQLLVLLVPAPLVCLCVQLVDDDSVQNVQLPCCSPPNPGRYPVCSCPRPPDHVVSSVSSSVRSSPDDPPPPPPPD